Protein AF-A0A5N4EDH6-F1 (afdb_monomer_lite)

Structure (mmCIF, N/CA/C/O backbone):
data_AF-A0A5N4EDH6-F1
#
_entry.id   AF-A0A5N4EDH6-F1
#
loop_
_atom_site.group_PDB
_atom_site.id
_atom_site.type_symbol
_atom_site.label_atom_id
_atom_site.label_alt_id
_atom_site.label_comp_id
_atom_site.label_asym_id
_atom_site.label_entity_id
_atom_site.label_seq_id
_atom_site.pdbx_PDB_ins_code
_atom_site.Cartn_x
_atom_site.Cartn_y
_atom_site.Cartn_z
_atom_site.occupancy
_atom_site.B_iso_or_equiv
_atom_site.auth_seq_id
_atom_site.auth_comp_id
_atom_site.auth_asym_id
_atom_site.auth_atom_id
_atom_site.pdbx_PDB_model_num
ATOM 1 N N . CYS A 1 1 ? -4.132 14.892 3.683 1.00 58.62 1 CYS A N 1
ATOM 2 C CA . CYS A 1 1 ? -3.399 13.666 3.307 1.00 58.62 1 CYS A CA 1
ATOM 3 C C . CYS A 1 1 ? -1.931 14.046 3.107 1.00 58.62 1 CYS A C 1
ATOM 5 O O . CYS A 1 1 ? -1.681 14.921 2.288 1.00 58.62 1 CYS A O 1
ATOM 7 N N . LYS A 1 2 ? -0.986 13.518 3.903 1.00 64.44 2 LYS A N 1
ATOM 8 C CA . LYS A 1 2 ? 0.452 13.768 3.681 1.00 64.44 2 LYS A CA 1
ATOM 9 C C . LYS A 1 2 ? 0.927 12.841 2.566 1.00 64.44 2 LYS A C 1
ATOM 11 O O . LYS A 1 2 ? 0.653 11.643 2.619 1.00 64.44 2 LYS A O 1
ATOM 16 N N . HIS A 1 3 ? 1.600 13.399 1.571 1.00 78.19 3 HIS A N 1
ATOM 17 C CA . HIS A 1 3 ? 2.084 12.668 0.412 1.00 78.19 3 HIS A CA 1
ATOM 18 C C . HIS A 1 3 ? 3.535 13.061 0.154 1.00 78.19 3 HIS A C 1
ATOM 20 O O . HIS A 1 3 ? 3.845 14.247 0.068 1.00 78.19 3 HIS A O 1
ATOM 26 N N . PHE A 1 4 ? 4.402 12.060 0.055 1.00 86.69 4 PHE A N 1
ATOM 27 C CA . PHE A 1 4 ? 5.791 12.221 -0.330 1.00 86.69 4 PHE A CA 1
ATOM 28 C C . PHE A 1 4 ? 6.027 11.517 -1.663 1.00 86.69 4 PHE A C 1
ATOM 30 O O . PHE A 1 4 ? 5.525 10.410 -1.884 1.00 86.69 4 PHE A O 1
ATOM 37 N N . LEU A 1 5 ? 6.775 12.176 -2.539 1.00 90.88 5 LEU A N 1
ATOM 38 C CA . LEU A 1 5 ? 7.172 11.682 -3.847 1.00 90.88 5 LEU A CA 1
ATOM 39 C C . LEU A 1 5 ? 8.661 11.974 -4.007 1.00 90.88 5 LEU A C 1
ATOM 41 O O . LEU A 1 5 ? 9.087 13.112 -3.814 1.00 90.88 5 LEU A O 1
ATOM 45 N N . PHE A 1 6 ? 9.431 10.952 -4.349 1.00 91.38 6 PHE A N 1
ATOM 46 C CA . PHE A 1 6 ? 10.866 11.039 -4.553 1.00 91.38 6 PHE A CA 1
ATOM 47 C C . PHE A 1 6 ? 11.220 10.317 -5.849 1.00 91.38 6 PHE A C 1
ATOM 49 O O . PHE A 1 6 ? 10.752 9.208 -6.093 1.00 91.38 6 PHE A O 1
ATOM 56 N N . LEU A 1 7 ? 12.046 10.949 -6.675 1.00 92.62 7 LEU A N 1
ATOM 57 C CA . LEU A 1 7 ? 12.650 10.319 -7.841 1.00 92.62 7 LEU A CA 1
ATOM 58 C C . LEU A 1 7 ? 14.093 9.973 -7.486 1.00 92.62 7 LEU A C 1
ATOM 60 O O . LEU A 1 7 ? 14.871 10.867 -7.149 1.00 92.62 7 LEU A O 1
ATOM 64 N N . ASP A 1 8 ? 14.449 8.699 -7.575 1.00 90.81 8 ASP A N 1
ATOM 65 C CA . ASP A 1 8 ? 15.847 8.298 -7.539 1.00 90.81 8 ASP A CA 1
ATOM 66 C C . ASP A 1 8 ? 16.478 8.597 -8.902 1.00 90.81 8 ASP A C 1
ATOM 68 O O . ASP A 1 8 ? 16.165 7.966 -9.908 1.00 90.81 8 ASP A O 1
ATOM 72 N N . VAL A 1 9 ? 17.365 9.590 -8.939 1.00 89.31 9 VAL A N 1
ATOM 73 C CA . VAL A 1 9 ? 18.017 10.049 -10.175 1.00 89.31 9 VAL A CA 1
ATOM 74 C C . VAL A 1 9 ? 18.980 8.995 -10.737 1.00 89.31 9 VAL A C 1
ATOM 76 O O . VAL A 1 9 ? 19.247 8.998 -11.935 1.00 89.31 9 VAL A O 1
ATOM 79 N N . SER A 1 10 ? 19.488 8.083 -9.902 1.00 90.94 10 SER A N 1
ATOM 80 C CA . SER A 1 10 ? 20.436 7.049 -10.329 1.00 90.94 10 SER A CA 1
ATOM 81 C C . SER A 1 10 ? 19.756 5.864 -11.015 1.00 90.94 10 SER A C 1
ATOM 83 O O . SER A 1 10 ? 20.278 5.342 -11.998 1.00 90.94 10 SER A O 1
ATOM 85 N N . THR A 1 11 ? 18.580 5.464 -10.528 1.00 92.19 11 THR A N 1
ATOM 86 C CA . THR A 1 11 ? 17.834 4.300 -11.035 1.00 92.19 11 THR A CA 1
ATOM 87 C C . THR A 1 11 ? 16.621 4.680 -11.885 1.00 92.19 11 THR A C 1
ATOM 89 O O . THR A 1 11 ? 16.085 3.843 -12.604 1.00 92.19 11 THR A O 1
ATOM 92 N N . GLY A 1 12 ? 16.157 5.930 -11.810 1.00 94.00 12 GLY A N 1
ATOM 93 C CA . GLY A 1 12 ? 14.907 6.378 -12.425 1.00 94.00 12 GLY A CA 1
ATOM 94 C C . GLY A 1 12 ? 13.646 5.875 -11.712 1.00 94.00 12 GLY A C 1
ATOM 95 O O . GLY A 1 12 ? 12.540 6.106 -12.205 1.00 94.00 12 GLY A O 1
ATOM 96 N N . ILE A 1 13 ? 13.785 5.197 -10.567 1.00 96.56 13 ILE A N 1
ATOM 97 C CA . ILE A 1 13 ? 12.657 4.672 -9.795 1.00 96.56 13 ILE A CA 1
ATOM 98 C C . ILE A 1 13 ? 11.929 5.824 -9.101 1.00 96.56 13 ILE A C 1
ATOM 100 O O . ILE A 1 13 ? 12.524 6.656 -8.411 1.00 96.56 13 ILE A O 1
ATOM 104 N N . ILE A 1 14 ? 10.608 5.846 -9.254 1.00 97.31 14 ILE A N 1
ATOM 105 C CA . ILE A 1 14 ? 9.723 6.792 -8.583 1.00 97.31 14 ILE A CA 1
ATOM 106 C C . ILE A 1 14 ? 9.212 6.132 -7.307 1.00 97.31 14 ILE A C 1
ATOM 108 O O . ILE A 1 14 ? 8.414 5.196 -7.351 1.00 97.31 14 ILE A O 1
ATOM 112 N N . TYR A 1 15 ? 9.650 6.645 -6.164 1.00 96.88 15 TYR A N 1
ATOM 113 C CA . TYR A 1 15 ? 9.161 6.244 -4.855 1.00 96.88 15 TYR A CA 1
ATOM 114 C C . TYR A 1 15 ? 8.063 7.192 -4.372 1.00 96.88 15 TYR A C 1
ATOM 116 O O . TYR A 1 15 ? 8.199 8.418 -4.399 1.00 96.88 15 TYR A O 1
ATOM 124 N N . ARG A 1 16 ? 6.964 6.626 -3.881 1.00 96.50 16 ARG A N 1
ATOM 125 C CA . ARG A 1 16 ? 5.842 7.370 -3.309 1.00 96.50 16 ARG A CA 1
ATOM 126 C C . ARG A 1 16 ? 5.445 6.777 -1.970 1.00 96.50 16 ARG A C 1
ATOM 128 O O . ARG A 1 16 ? 5.220 5.579 -1.870 1.00 96.50 16 ARG A O 1
ATOM 135 N N . LYS A 1 17 ? 5.241 7.653 -0.986 1.00 96.69 17 LYS A N 1
ATOM 136 C CA . LYS A 1 17 ? 4.679 7.325 0.328 1.00 96.69 17 LYS A CA 1
ATOM 137 C C . LYS A 1 17 ? 3.449 8.180 0.613 1.00 96.69 17 LYS A C 1
ATOM 139 O O . LYS A 1 17 ? 3.442 9.387 0.333 1.00 96.69 17 LYS A O 1
ATOM 144 N N . ARG A 1 18 ? 2.383 7.586 1.148 1.00 96.12 18 ARG A N 1
ATOM 145 C CA . ARG A 1 18 ? 1.152 8.307 1.513 1.00 96.12 18 ARG A CA 1
ATOM 146 C C . ARG A 1 18 ? 0.417 7.661 2.683 1.00 96.12 18 ARG A C 1
ATOM 148 O O . ARG A 1 18 ? 0.591 6.483 2.960 1.00 96.12 18 ARG A O 1
ATOM 155 N N . ILE A 1 19 ? -0.457 8.447 3.313 1.00 96.75 19 ILE A N 1
ATOM 156 C CA . ILE A 1 19 ? -1.430 7.959 4.298 1.00 96.75 19 ILE A CA 1
ATOM 157 C C . ILE A 1 19 ? -2.823 7.969 3.672 1.00 96.75 19 ILE A C 1
ATOM 159 O O . ILE A 1 19 ? -3.384 9.042 3.452 1.00 96.75 19 ILE A O 1
ATOM 163 N N . ALA A 1 20 ? -3.400 6.802 3.407 1.00 94.50 20 ALA A N 1
ATOM 164 C CA . ALA A 1 20 ? -4.796 6.690 3.003 1.00 94.50 20 ALA A CA 1
ATOM 165 C C . ALA A 1 20 ? -5.712 6.738 4.235 1.00 94.50 20 ALA A C 1
ATOM 167 O O . ALA A 1 20 ? -5.411 6.157 5.277 1.00 94.50 20 ALA A O 1
ATOM 168 N N . VAL A 1 21 ? -6.830 7.456 4.109 1.00 95.19 21 VAL A N 1
ATOM 169 C CA . VAL A 1 21 ? -7.872 7.553 5.138 1.00 95.19 21 VAL A CA 1
ATOM 170 C C . VAL A 1 21 ? -9.135 6.935 4.559 1.00 95.19 21 VAL A C 1
ATOM 172 O O . VAL A 1 21 ? -9.697 7.450 3.594 1.00 95.19 21 VAL A O 1
ATOM 175 N N . CYS A 1 22 ? -9.554 5.818 5.135 1.00 93.44 22 CYS A N 1
ATOM 176 C CA . CYS A 1 22 ? -10.694 5.029 4.703 1.00 93.44 22 CYS A CA 1
ATOM 177 C C . CYS A 1 22 ? -11.835 5.179 5.710 1.00 93.44 22 CYS A C 1
ATOM 179 O O . CYS A 1 22 ? -11.614 5.217 6.922 1.00 93.44 22 CYS A O 1
ATOM 181 N N . GLN A 1 23 ? -13.072 5.233 5.222 1.00 94.44 23 GLN A N 1
ATOM 182 C CA . GLN A 1 23 ? -14.235 5.229 6.104 1.00 94.44 23 GLN A CA 1
ATOM 183 C C . GLN A 1 23 ? -14.356 3.881 6.818 1.00 94.44 23 GLN A C 1
ATOM 185 O O . GLN A 1 23 ? -14.223 2.821 6.204 1.00 94.44 23 GLN A O 1
ATOM 190 N N . ASN A 1 24 ? -14.641 3.919 8.118 1.00 93.94 24 ASN A N 1
ATOM 191 C CA . ASN A 1 24 ? -14.914 2.709 8.877 1.00 93.94 24 ASN A CA 1
ATOM 192 C C . ASN A 1 24 ? -16.344 2.218 8.596 1.00 93.94 24 ASN A C 1
ATOM 194 O O . ASN A 1 24 ? -17.311 2.687 9.204 1.00 93.94 24 ASN A O 1
ATOM 198 N N . VAL A 1 25 ? -1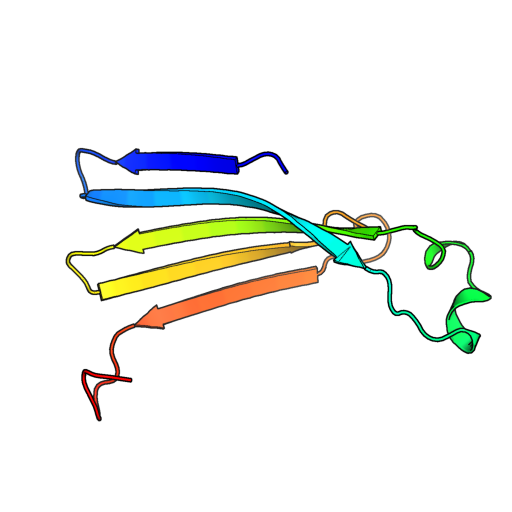6.464 1.248 7.688 1.00 93.31 25 VAL A N 1
ATOM 199 C CA . VAL A 1 25 ? -17.731 0.622 7.269 1.00 93.31 25 VAL A CA 1
ATOM 200 C C . VAL A 1 25 ? -18.086 -0.630 8.080 1.00 93.31 25 VAL A C 1
ATOM 202 O O . VAL A 1 25 ? -18.885 -1.451 7.636 1.00 93.31 25 VAL A O 1
ATOM 205 N N . ILE A 1 26 ? -17.515 -0.798 9.282 1.00 91.94 26 ILE A N 1
ATOM 206 C CA . ILE A 1 26 ? -17.807 -1.962 10.128 1.00 91.94 26 ILE A CA 1
ATOM 207 C C . ILE A 1 26 ? -19.321 -2.066 10.419 1.00 91.94 26 ILE A C 1
ATOM 209 O O . ILE A 1 26 ? -19.928 -1.064 10.835 1.00 91.94 26 ILE A O 1
ATOM 213 N N . PRO A 1 27 ? -19.915 -3.269 10.258 1.00 93.00 27 PRO A N 1
ATOM 214 C CA . PRO A 1 27 ? -21.315 -3.540 10.576 1.00 93.00 27 PRO A CA 1
ATOM 215 C C . PRO A 1 27 ? -21.694 -3.183 12.016 1.00 93.00 27 PRO A C 1
ATOM 217 O O . PRO A 1 27 ? -20.919 -3.392 12.950 1.00 93.00 27 PRO A O 1
ATOM 220 N N . GLU A 1 28 ? -22.927 -2.719 12.222 1.00 90.88 28 GLU A N 1
ATOM 221 C CA . GLU A 1 28 ? -23.410 -2.254 13.530 1.00 90.88 28 GLU A CA 1
ATOM 222 C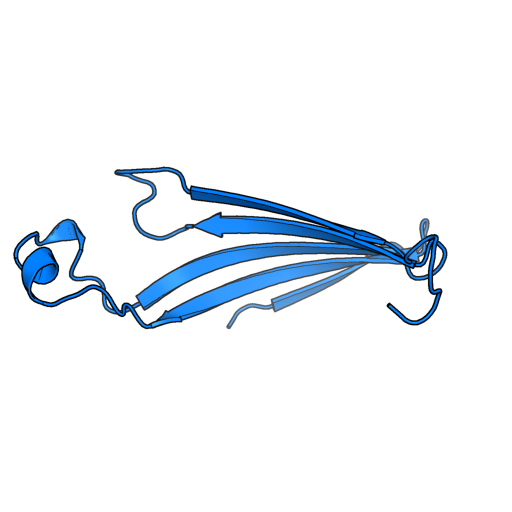 C . GLU A 1 28 ? -23.318 -3.322 14.631 1.00 90.88 28 GLU A C 1
ATOM 224 O O . GLU A 1 28 ? -22.931 -3.019 15.760 1.00 90.88 28 GLU A O 1
ATOM 229 N N . VAL A 1 29 ? -23.569 -4.592 14.297 1.00 94.19 29 VAL A N 1
ATOM 230 C CA . VAL A 1 29 ? -23.448 -5.709 15.248 1.00 94.19 29 VAL A CA 1
ATOM 231 C C . VAL A 1 29 ? -22.049 -5.801 15.871 1.00 94.19 29 VAL A C 1
ATOM 233 O O . VAL A 1 29 ? -21.926 -6.065 17.067 1.00 94.19 29 VAL A O 1
ATOM 236 N N . LEU A 1 30 ? -21.001 -5.505 15.094 1.00 92.06 30 LEU A N 1
ATOM 237 C CA . LEU A 1 30 ? -19.611 -5.510 15.551 1.00 92.06 30 LEU A CA 1
ATOM 238 C C . LEU A 1 30 ? -19.234 -4.211 16.272 1.00 92.06 30 LEU A C 1
ATOM 240 O O . LEU A 1 30 ? -18.349 -4.219 17.127 1.00 92.06 30 LEU A O 1
ATOM 244 N N . ARG A 1 31 ? -19.945 -3.103 16.018 1.00 90.75 31 ARG A N 1
ATOM 245 C CA . ARG A 1 31 ? -19.714 -1.828 16.718 1.00 90.75 31 ARG A CA 1
ATOM 246 C C . ARG A 1 31 ? -19.988 -1.912 18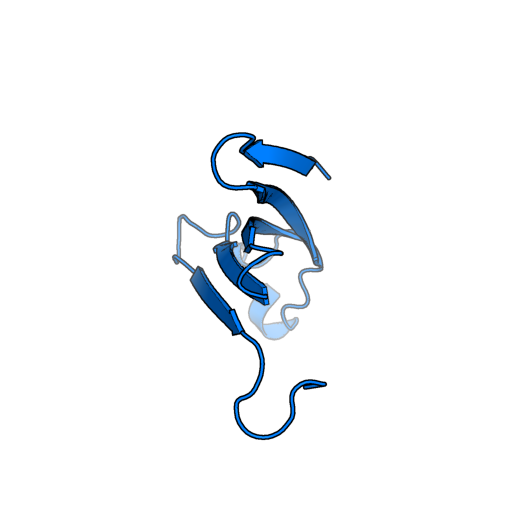.212 1.00 90.75 31 ARG A C 1
ATOM 248 O O . ARG A 1 31 ? -19.575 -1.011 18.920 1.00 90.75 31 ARG A O 1
ATOM 255 N N . LYS A 1 32 ? -20.620 -2.966 18.735 1.00 92.50 32 LYS A N 1
ATOM 256 C CA . LYS A 1 32 ? -20.723 -3.188 20.190 1.00 92.50 32 LYS A CA 1
ATOM 257 C C . LYS A 1 32 ? -19.348 -3.289 20.863 1.00 92.50 32 LYS A C 1
ATOM 259 O O . LYS A 1 32 ? -19.215 -2.919 22.027 1.00 92.50 32 LYS A O 1
ATOM 264 N N . VAL A 1 33 ? -18.322 -3.721 20.129 1.00 91.56 33 VAL A N 1
ATOM 265 C CA . VAL A 1 33 ? -16.943 -3.770 20.617 1.00 91.56 33 VAL A CA 1
ATOM 266 C C . VAL A 1 33 ? -16.303 -2.387 20.470 1.00 91.56 33 VAL A C 1
ATOM 268 O O . VAL A 1 33 ? -16.064 -1.915 19.361 1.00 91.56 33 VAL A O 1
ATOM 271 N N . ASN A 1 34 ? -16.006 -1.727 21.594 1.00 89.69 34 ASN A N 1
ATOM 272 C CA . ASN A 1 34 ? -15.531 -0.335 21.600 1.00 89.69 34 ASN A CA 1
ATOM 273 C C . ASN A 1 34 ? -14.244 -0.110 20.790 1.00 89.69 34 ASN A C 1
ATOM 275 O O . ASN A 1 34 ? -14.097 0.951 20.194 1.00 89.69 34 ASN A O 1
ATOM 279 N N . ILE A 1 35 ? -13.353 -1.104 20.698 1.00 91.00 35 ILE A N 1
ATOM 280 C CA . ILE A 1 35 ? -12.111 -0.994 19.911 1.00 91.00 35 ILE A CA 1
ATOM 281 C C . ILE A 1 35 ? -12.384 -0.776 18.414 1.00 91.00 35 ILE A C 1
ATOM 283 O O . ILE A 1 35 ? -11.581 -0.153 17.727 1.00 91.00 35 ILE A O 1
ATOM 287 N N . LEU A 1 36 ? -13.531 -1.245 17.908 1.00 90.25 36 LEU A N 1
ATOM 288 C CA . LEU A 1 36 ? -13.928 -1.119 16.504 1.00 90.25 36 LEU A CA 1
ATOM 289 C C . LEU A 1 36 ? -14.621 0.222 16.204 1.00 90.25 36 LEU A C 1
ATOM 291 O O . LEU A 1 36 ? -14.866 0.541 15.040 1.00 90.25 36 LEU A O 1
ATOM 295 N N . LYS A 1 37 ? -14.918 1.033 17.231 1.00 90.38 37 LYS A N 1
ATOM 296 C CA . LYS A 1 37 ? -15.559 2.354 17.110 1.00 90.38 37 LYS A CA 1
ATOM 297 C C . LYS A 1 37 ? -14.535 3.467 16.863 1.00 90.38 37 LYS A C 1
ATOM 299 O O . LYS A 1 37 ? -14.416 4.407 17.643 1.00 90.38 37 LYS A O 1
ATOM 304 N N . VAL A 1 38 ? -13.804 3.368 15.763 1.00 91.75 38 VAL A N 1
ATOM 305 C CA . VAL A 1 38 ? -12.903 4.432 15.290 1.00 91.75 38 VAL A CA 1
ATOM 306 C C . VAL A 1 38 ? -13.553 5.203 14.135 1.00 91.75 38 VAL A C 1
ATOM 308 O O . VAL A 1 38 ? -14.304 4.593 13.367 1.00 91.75 38 VAL A O 1
ATOM 311 N N . PRO A 1 39 ? -13.308 6.519 13.998 1.00 90.88 39 PRO A N 1
ATOM 312 C CA . PRO A 1 39 ? -13.933 7.336 12.953 1.00 90.88 39 PRO A CA 1
ATOM 313 C C . PRO A 1 39 ? -13.460 6.952 11.543 1.00 90.88 39 PRO A C 1
ATOM 315 O O . PRO A 1 39 ? -14.262 6.878 10.613 1.00 90.88 39 PRO A O 1
ATOM 318 N N . ASP A 1 40 ? -12.171 6.652 11.404 1.00 94.50 40 ASP A N 1
ATOM 319 C CA . ASP A 1 40 ? -11.518 6.302 10.150 1.00 94.50 40 ASP A CA 1
ATOM 320 C C . ASP A 1 40 ? -10.453 5.219 10.353 1.00 94.50 40 ASP A C 1
ATOM 322 O O . ASP A 1 40 ? -9.873 5.063 11.433 1.00 94.50 40 ASP A O 1
ATOM 326 N N . ILE A 1 41 ? -10.212 4.453 9.292 1.00 94.44 41 ILE A N 1
ATOM 327 C CA . ILE A 1 41 ? -9.125 3.482 9.198 1.00 94.44 41 ILE A CA 1
ATOM 328 C C . ILE A 1 41 ? -8.004 4.138 8.399 1.00 94.44 41 ILE A C 1
ATOM 330 O O . ILE A 1 41 ? -8.225 4.614 7.286 1.00 94.44 41 ILE A O 1
ATOM 334 N N . ARG A 1 42 ? -6.797 4.171 8.961 1.00 95.62 42 ARG A N 1
ATOM 335 C CA . ARG A 1 42 ? -5.622 4.758 8.319 1.00 95.62 42 ARG A CA 1
ATOM 336 C C . ARG A 1 42 ? -4.696 3.662 7.838 1.00 95.62 42 ARG A C 1
ATOM 338 O O . ARG A 1 42 ?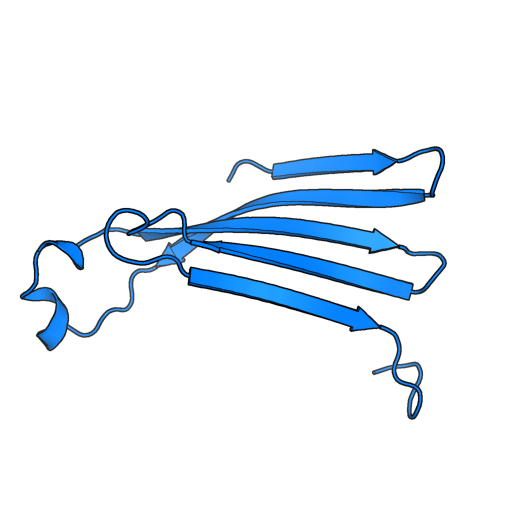 -4.374 2.748 8.596 1.00 95.62 42 ARG A O 1
ATOM 345 N N . LEU A 1 43 ? -4.244 3.793 6.602 1.00 96.12 43 LEU A N 1
ATOM 346 C CA . LEU A 1 43 ? -3.262 2.913 5.983 1.00 96.12 43 LEU A CA 1
ATOM 347 C C . LEU A 1 43 ? -2.062 3.758 5.564 1.00 96.12 43 LEU A C 1
ATOM 349 O O . LEU A 1 43 ? -2.237 4.858 5.040 1.00 96.12 43 LEU A O 1
ATOM 353 N N . GLU A 1 44 ? -0.857 3.256 5.784 1.00 97.25 44 GLU A N 1
ATOM 354 C CA . GLU A 1 44 ? 0.335 3.775 5.123 1.00 97.25 44 GLU A CA 1
ATOM 355 C C . GLU A 1 44 ? 0.610 2.925 3.889 1.00 97.25 44 GLU A C 1
ATOM 357 O O . GLU A 1 44 ? 0.613 1.698 3.973 1.00 97.25 44 GLU A O 1
ATOM 362 N N . GLU A 1 45 ? 0.824 3.585 2.757 1.0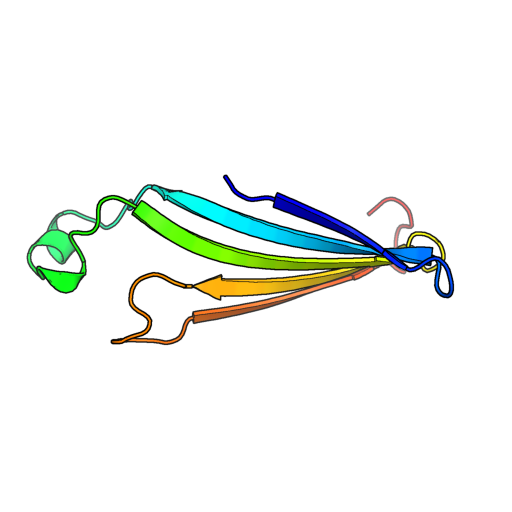0 97.56 45 GLU A N 1
ATOM 363 C CA . GLU A 1 45 ? 1.143 2.944 1.487 1.00 97.56 45 GLU A CA 1
ATOM 364 C C . GLU A 1 45 ? 2.457 3.505 0.948 1.00 97.56 45 GLU A C 1
ATOM 366 O O . GLU A 1 45 ? 2.652 4.726 0.870 1.00 97.56 45 GLU A O 1
ATOM 371 N N . GLU A 1 46 ? 3.338 2.594 0.562 1.00 97.75 46 GLU A N 1
ATOM 372 C CA . GLU A 1 46 ? 4.592 2.841 -0.127 1.00 97.75 46 GLU A CA 1
ATOM 373 C C . GLU A 1 46 ? 4.544 2.176 -1.499 1.00 97.75 46 GLU A C 1
ATOM 375 O O . GLU A 1 46 ? 4.046 1.063 -1.647 1.00 97.75 46 GLU A O 1
ATOM 380 N N . SER A 1 47 ? 5.055 2.859 -2.516 1.00 97.44 47 SER A N 1
ATOM 381 C CA . SER A 1 47 ? 5.109 2.339 -3.879 1.00 97.44 47 SER A CA 1
ATOM 382 C C . SER A 1 47 ? 6.424 2.707 -4.545 1.00 97.44 47 SER A C 1
ATOM 384 O O . SER A 1 47 ? 6.944 3.805 -4.340 1.00 97.44 47 SER A O 1
ATOM 386 N N . TRP A 1 48 ? 6.939 1.781 -5.344 1.00 97.81 48 TRP A N 1
ATOM 387 C CA . TRP A 1 48 ? 8.133 1.933 -6.165 1.00 97.81 48 TRP A CA 1
ATOM 388 C C . TRP A 1 48 ? 7.734 1.619 -7.597 1.00 97.81 48 TRP A C 1
ATOM 390 O O . TRP A 1 48 ? 7.438 0.471 -7.916 1.00 97.81 48 TRP A O 1
ATOM 400 N N . LEU A 1 49 ? 7.676 2.644 -8.439 1.00 97.56 49 LEU A N 1
ATOM 401 C CA . LEU A 1 49 ? 7.385 2.523 -9.861 1.00 97.56 49 LEU A CA 1
ATOM 402 C 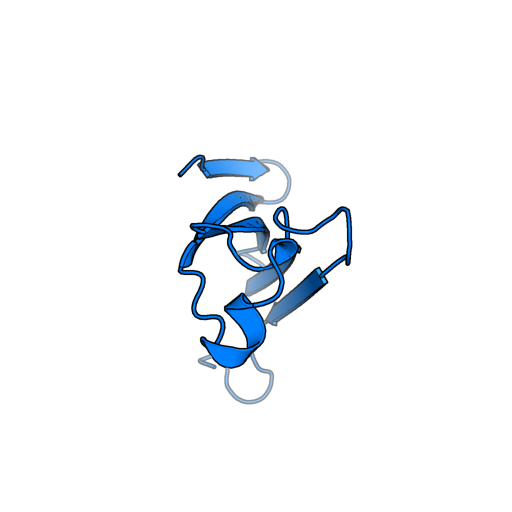C . LEU A 1 49 ? 8.699 2.589 -10.634 1.00 97.56 49 LEU A C 1
ATOM 404 O O . LEU A 1 49 ? 9.413 3.586 -10.531 1.00 97.56 49 LEU A O 1
ATOM 408 N N . ASN A 1 50 ? 8.984 1.561 -11.429 1.00 96.62 50 ASN A N 1
ATOM 409 C CA . ASN A 1 50 ? 10.055 1.571 -12.414 1.00 96.62 50 ASN A CA 1
ATOM 410 C C . ASN A 1 50 ? 9.445 1.745 -13.818 1.00 96.62 50 ASN A C 1
ATOM 412 O O . ASN A 1 50 ? 8.919 0.781 -14.382 1.00 96.62 50 ASN A O 1
ATOM 416 N N . PRO A 1 51 ? 9.502 2.953 -14.412 1.00 93.56 51 PRO A N 1
ATOM 417 C CA . PRO A 1 51 ? 8.959 3.185 -15.747 1.00 93.56 51 PRO A CA 1
ATOM 418 C C . PRO A 1 51 ? 9.716 2.435 -16.849 1.00 93.56 51 PRO A C 1
ATOM 420 O O . PRO A 1 51 ? 9.114 2.103 -17.866 1.00 93.56 51 PRO A O 1
ATOM 423 N N . GLN A 1 52 ? 11.015 2.166 -16.659 1.00 92.62 52 GLN A N 1
ATOM 424 C CA . GLN A 1 52 ? 11.846 1.489 -17.659 1.00 92.62 52 GLN A CA 1
ATOM 425 C C . GLN A 1 52 ? 11.494 0.002 -17.757 1.00 92.62 52 GLN A C 1
ATOM 427 O O . GLN A 1 52 ? 11.314 -0.519 -18.853 1.00 92.62 52 GLN A O 1
ATOM 432 N N . GLU A 1 53 ? 11.335 -0.663 -16.613 1.00 93.31 53 GLU A N 1
ATOM 433 C CA . GLU A 1 53 ? 10.947 -2.081 -16.543 1.00 93.31 53 GLU A CA 1
ATOM 434 C C . GLU A 1 53 ? 9.426 -2.299 -16.530 1.00 93.31 53 GLU A C 1
ATOM 436 O O . GLU A 1 53 ? 8.966 -3.438 -16.457 1.00 93.31 53 GLU A O 1
ATOM 441 N N . ARG A 1 54 ? 8.639 -1.214 -16.574 1.00 93.25 54 ARG A N 1
ATOM 442 C CA . ARG A 1 54 ? 7.166 -1.226 -16.558 1.00 93.25 54 ARG A CA 1
ATOM 443 C C . ARG A 1 54 ? 6.595 -2.075 -15.420 1.00 93.25 54 ARG A C 1
ATOM 445 O O . ARG A 1 54 ? 5.639 -2.831 -15.599 1.00 93.25 54 ARG A O 1
ATOM 452 N N . ASN A 1 55 ? 7.183 -1.933 -14.237 1.00 95.56 55 ASN A N 1
ATOM 453 C CA . ASN A 1 55 ? 6.738 -2.629 -13.041 1.00 95.56 55 ASN A CA 1
ATOM 454 C C . ASN A 1 55 ? 6.515 -1.663 -11.876 1.00 95.56 55 ASN A C 1
ATOM 456 O O . ASN A 1 55 ? 7.041 -0.547 -11.834 1.00 95.56 55 ASN A O 1
ATOM 460 N N . MET A 1 56 ? 5.683 -2.093 -10.938 1.00 97.50 56 MET A N 1
ATOM 461 C CA . MET A 1 56 ? 5.413 -1.364 -9.713 1.00 97.50 56 MET A CA 1
ATOM 462 C C . MET A 1 56 ? 5.300 -2.340 -8.552 1.00 97.50 56 MET A C 1
ATOM 464 O O . MET A 1 56 ? 4.514 -3.282 -8.607 1.00 97.50 56 MET A O 1
ATOM 468 N N . ALA A 1 57 ? 6.038 -2.084 -7.480 1.00 98.12 57 ALA A N 1
ATOM 469 C CA . ALA A 1 57 ? 5.814 -2.730 -6.195 1.00 98.12 57 ALA A CA 1
ATOM 470 C C . ALA A 1 57 ? 5.023 -1.783 -5.293 1.00 98.12 57 ALA A C 1
ATOM 472 O O . ALA A 1 57 ? 5.328 -0.591 -5.231 1.00 98.12 57 ALA A O 1
ATOM 473 N N . ILE A 1 58 ? 4.027 -2.308 -4.586 1.00 98.00 58 ILE A N 1
ATOM 474 C CA . ILE A 1 58 ? 3.243 -1.575 -3.593 1.00 98.00 58 ILE A CA 1
ATOM 475 C C . ILE A 1 58 ? 3.268 -2.358 -2.288 1.00 98.00 58 ILE A C 1
ATOM 477 O O . ILE A 1 58 ? 3.152 -3.585 -2.276 1.00 98.00 58 ILE A O 1
ATOM 481 N N . ARG A 1 59 ? 3.427 -1.634 -1.185 1.00 98.19 59 ARG A N 1
ATOM 482 C CA . ARG A 1 59 ? 3.311 -2.156 0.169 1.00 98.19 59 ARG A CA 1
ATOM 483 C C . ARG A 1 59 ? 2.382 -1.275 0.970 1.00 98.19 59 ARG A C 1
ATOM 485 O O . ARG A 1 59 ? 2.583 -0.066 1.053 1.00 98.19 59 ARG A O 1
ATOM 492 N N . SER A 1 60 ? 1.424 -1.907 1.621 1.00 97.25 60 SER A N 1
ATOM 493 C CA . SER A 1 60 ? 0.440 -1.244 2.457 1.00 97.25 60 SER A CA 1
ATOM 494 C C . SER A 1 60 ? 0.466 -1.860 3.844 1.00 97.25 60 SER A C 1
ATOM 496 O O . SER A 1 60 ? 0.587 -3.077 4.000 1.00 97.25 60 SER A O 1
ATOM 498 N N . HIS A 1 61 ? 0.306 -1.044 4.879 1.00 96.38 61 HIS A N 1
ATOM 499 C CA . HIS A 1 61 ? 0.027 -1.559 6.212 1.00 96.38 61 HIS A CA 1
ATOM 500 C C . HIS A 1 61 ? -0.961 -0.684 6.967 1.00 96.38 61 HIS A C 1
ATOM 502 O O . HIS A 1 61 ? -1.011 0.539 6.819 1.00 96.38 61 HIS A O 1
ATOM 508 N N . CYS A 1 62 ? -1.770 -1.338 7.794 1.00 95.88 62 CYS A N 1
ATOM 509 C CA . CYS A 1 62 ? -2.751 -0.653 8.611 1.00 95.88 62 CYS A CA 1
ATOM 510 C C . CYS A 1 62 ? -2.076 0.033 9.796 1.00 95.88 62 CYS A C 1
ATOM 512 O O . CYS A 1 62 ? -1.326 -0.595 10.539 1.00 95.88 62 CYS A O 1
ATOM 514 N N . LEU A 1 63 ? -2.358 1.324 9.966 1.00 95.44 63 LEU A N 1
ATOM 515 C CA . LEU A 1 63 ? -1.911 2.128 11.104 1.00 95.44 63 LEU A CA 1
ATOM 516 C C . LEU A 1 63 ? -2.940 2.129 12.234 1.00 95.44 63 LEU A C 1
ATOM 518 O O . LEU A 1 63 ? -2.589 2.282 13.404 1.00 95.44 63 LEU A O 1
ATOM 522 N N . THR A 1 64 ? -4.216 1.954 11.894 1.00 94.38 64 THR A N 1
ATOM 523 C CA . THR A 1 64 ? -5.283 1.744 12.875 1.00 94.38 64 THR A CA 1
ATOM 524 C C . THR A 1 64 ? -5.209 0.313 13.424 1.00 94.38 64 THR A C 1
ATOM 526 O O . THR A 1 64 ? -4.849 -0.613 12.706 1.00 94.38 64 THR A O 1
ATOM 529 N N . TRP A 1 65 ? -5.545 0.118 14.703 1.00 90.75 65 TRP A N 1
ATOM 530 C CA . TRP A 1 65 ? -5.599 -1.197 15.374 1.00 90.75 65 TRP A CA 1
ATOM 531 C C . TRP A 1 65 ? -4.296 -2.008 15.434 1.00 90.75 65 TRP A C 1
ATOM 533 O O . TRP A 1 65 ? -4.338 -3.184 15.791 1.00 90.75 65 TRP A O 1
ATOM 543 N N . THR A 1 66 ? -3.138 -1.387 15.205 1.00 91.62 66 THR A N 1
ATOM 544 C CA . THR A 1 66 ? -1.814 -2.039 15.299 1.00 91.62 66 THR A CA 1
ATOM 545 C C . THR A 1 66 ? -1.524 -2.667 16.664 1.00 91.62 66 THR A C 1
ATOM 547 O O . THR A 1 66 ? -0.734 -3.601 16.749 1.00 91.62 66 THR A O 1
ATOM 550 N N . GLN A 1 67 ? -2.185 -2.193 17.726 1.00 88.50 67 GLN A N 1
ATOM 551 C CA . GLN A 1 67 ? -2.114 -2.774 19.073 1.00 88.50 67 GLN A CA 1
ATOM 552 C C . GLN A 1 67 ? -2.852 -4.118 19.213 1.00 88.50 67 GLN A C 1
ATOM 554 O O . GLN A 1 67 ? -2.620 -4.833 20.182 1.00 88.50 67 GLN A O 1
ATOM 559 N N . TYR A 1 68 ? -3.744 -4.453 18.276 1.00 89.62 68 TYR A N 1
ATOM 560 C CA . TYR A 1 68 ? -4.583 -5.656 18.323 1.00 89.62 68 TYR A CA 1
ATOM 561 C C . TYR A 1 68 ? -4.234 -6.649 17.216 1.00 89.62 68 TYR A C 1
ATOM 563 O O . TYR A 1 68 ? -4.202 -7.852 17.457 1.00 89.62 68 TYR A O 1
ATOM 571 N N . ALA A 1 69 ? -3.985 -6.156 16.002 1.00 91.00 69 ALA A N 1
ATOM 572 C CA . ALA A 1 69 ? -3.620 -6.976 14.859 1.00 91.00 69 ALA A CA 1
ATOM 573 C C . ALA A 1 69 ? -2.721 -6.194 13.899 1.00 91.00 69 ALA A C 1
ATOM 575 O O . ALA A 1 69 ? -2.861 -4.982 13.730 1.00 91.00 69 ALA A O 1
ATOM 576 N N . SER A 1 70 ? -1.821 -6.909 13.226 1.00 93.12 70 SER A N 1
ATOM 577 C CA . SER A 1 70 ? -1.073 -6.366 12.096 1.00 93.12 70 SER A CA 1
ATOM 578 C C . SER A 1 70 ? -1.731 -6.825 10.803 1.00 93.12 70 SER A C 1
ATOM 580 O O . SER A 1 70 ? -1.905 -8.021 10.586 1.00 93.12 70 SER A O 1
ATOM 582 N N . MET A 1 71 ? -2.089 -5.868 9.950 1.00 95.06 71 MET A N 1
ATOM 583 C CA . MET A 1 71 ? -2.562 -6.128 8.596 1.00 95.06 71 MET A CA 1
ATOM 584 C C . MET A 1 71 ? -1.598 -5.466 7.621 1.00 95.06 71 MET A C 1
ATOM 586 O O . MET A 1 71 ? -1.324 -4.266 7.734 1.00 95.06 71 MET A O 1
ATOM 590 N N . LYS A 1 72 ? -1.080 -6.265 6.691 1.00 96.12 72 LYS A N 1
ATOM 591 C CA . LYS A 1 72 ? -0.134 -5.856 5.658 1.00 96.12 72 LYS A CA 1
ATOM 592 C C . LYS A 1 72 ? -0.552 -6.463 4.330 1.00 96.12 72 LYS A C 1
ATOM 594 O O . LYS A 1 72 ? -1.097 -7.564 4.304 1.00 96.12 72 LYS A O 1
ATOM 599 N N . GLU A 1 73 ? -0.275 -5.748 3.259 1.00 97.31 73 GLU A N 1
ATOM 600 C CA . GLU A 1 73 ? -0.520 -6.178 1.890 1.00 97.31 73 GLU A CA 1
ATOM 601 C C . GLU A 1 73 ? 0.696 -5.796 1.049 1.00 97.31 73 GLU A C 1
ATOM 603 O O . GLU A 1 73 ? 1.244 -4.703 1.195 1.00 97.31 73 GLU A O 1
ATOM 608 N N . GLU A 1 74 ? 1.158 -6.730 0.224 1.00 98.06 74 GLU A N 1
ATOM 609 C CA . GLU A 1 74 ? 2.244 -6.512 -0.724 1.00 98.06 74 GLU A CA 1
ATOM 610 C C . GLU A 1 74 ? 1.784 -6.998 -2.092 1.00 98.06 74 GLU A C 1
ATOM 612 O O . GLU A 1 74 ? 1.313 -8.130 -2.225 1.00 98.06 74 GLU A O 1
ATOM 617 N N . SER A 1 75 ? 1.946 -6.145 -3.096 1.00 97.75 75 SER A N 1
ATOM 618 C CA . SER A 1 75 ? 1.514 -6.407 -4.464 1.00 97.75 75 SER A CA 1
ATOM 619 C C . SER A 1 75 ? 2.598 -5.980 -5.447 1.00 97.75 75 SER A C 1
ATOM 621 O O . SER A 1 75 ? 3.286 -4.978 -5.241 1.00 97.75 75 SER A O 1
ATOM 623 N N . VAL A 1 76 ? 2.742 -6.737 -6.535 1.00 97.50 76 VAL A N 1
ATOM 624 C CA . VAL A 1 76 ? 3.646 -6.411 -7.643 1.00 97.50 76 VAL A CA 1
ATOM 625 C C . VAL A 1 76 ? 2.853 -6.426 -8.940 1.00 97.50 76 VAL A C 1
ATOM 627 O O . VAL A 1 76 ? 2.271 -7.442 -9.314 1.00 97.50 76 VAL A O 1
ATOM 630 N N . PHE A 1 77 ? 2.867 -5.295 -9.631 1.00 96.00 77 PHE A N 1
ATOM 631 C CA . PHE A 1 77 ? 2.283 -5.107 -10.948 1.00 96.00 77 PHE A CA 1
ATOM 632 C C . PHE A 1 77 ? 3.403 -5.125 -11.981 1.00 96.00 77 PHE A C 1
ATOM 634 O O . PHE A 1 77 ? 4.442 -4.492 -11.797 1.00 96.00 77 PHE A O 1
ATOM 641 N N . ARG A 1 78 ? 3.195 -5.866 -13.061 1.00 95.00 78 ARG A N 1
ATOM 642 C CA . ARG A 1 78 ? 4.115 -5.991 -14.192 1.00 95.00 78 ARG A CA 1
ATOM 643 C C . ARG A 1 78 ? 3.295 -6.223 -15.447 1.00 95.00 78 ARG A C 1
ATOM 645 O O . ARG A 1 78 ? 2.184 -6.739 -15.350 1.00 95.00 78 ARG A O 1
ATOM 652 N N . GLU A 1 79 ? 3.862 -5.871 -16.588 1.00 93.31 79 GLU A N 1
ATOM 653 C CA . GLU A 1 79 ? 3.248 -6.136 -17.886 1.00 93.31 79 GLU A CA 1
ATOM 654 C C . GLU A 1 79 ? 2.901 -7.626 -18.049 1.00 93.31 79 GLU A C 1
ATOM 656 O O . GLU A 1 79 ? 3.689 -8.510 -17.688 1.00 93.31 79 GLU A O 1
ATOM 661 N N . SER A 1 80 ? 1.701 -7.905 -18.563 1.00 91.94 80 SER A N 1
ATOM 662 C CA . SER A 1 80 ? 1.279 -9.273 -18.849 1.00 91.94 80 SER A CA 1
ATOM 663 C C . SER A 1 80 ? 2.069 -9.870 -20.017 1.00 91.94 80 SER A C 1
ATOM 665 O O . SER A 1 80 ? 2.260 -9.245 -21.059 1.00 91.94 80 SER A O 1
ATOM 667 N N . MET A 1 81 ? 2.472 -11.133 -19.862 1.00 92.56 81 MET A N 1
ATOM 668 C CA . MET A 1 81 ? 3.140 -11.902 -20.919 1.00 92.56 81 MET A CA 1
ATOM 669 C C . MET A 1 81 ? 2.195 -12.252 -22.078 1.00 92.56 81 MET A C 1
ATOM 671 O O . MET A 1 81 ? 2.653 -12.552 -23.177 1.00 92.56 81 MET A O 1
ATOM 675 N N . GLU A 1 82 ? 0.884 -12.252 -21.827 1.00 94.69 82 GLU A N 1
ATOM 676 C CA . GLU A 1 82 ? -0.149 -12.671 -22.782 1.00 94.69 82 GLU A CA 1
ATOM 677 C C . GLU A 1 82 ? -0.699 -11.484 -23.577 1.00 94.69 82 GLU A C 1
ATOM 679 O O . GLU A 1 82 ? -0.988 -11.608 -24.767 1.00 94.69 82 GLU A O 1
ATOM 684 N N . ASN A 1 83 ? -0.832 -10.324 -22.928 1.00 90.94 83 ASN A N 1
ATOM 685 C CA . ASN A 1 83 ? -1.303 -9.099 -23.558 1.00 90.94 83 ASN A CA 1
ATOM 686 C C . ASN A 1 83 ? -0.588 -7.875 -22.957 1.00 90.94 83 ASN A C 1
ATOM 688 O O . ASN A 1 83 ? -0.927 -7.470 -21.849 1.00 90.94 83 ASN A O 1
ATOM 692 N N . PRO A 1 84 ? 0.323 -7.230 -23.704 1.00 87.31 84 PRO A N 1
ATOM 693 C CA . PRO A 1 84 ? 1.058 -6.026 -23.287 1.00 87.31 84 PRO A CA 1
ATOM 694 C C . PRO A 1 84 ? 0.211 -4.829 -22.807 1.00 87.31 84 PRO A C 1
ATOM 696 O O . PRO A 1 84 ? 0.738 -3.888 -22.211 1.00 87.31 84 PRO A O 1
ATOM 699 N N . ASN A 1 85 ? -1.095 -4.823 -23.102 1.00 87.69 85 ASN A N 1
ATOM 700 C CA . ASN A 1 85 ? -2.027 -3.763 -22.708 1.00 87.69 85 ASN A CA 1
ATOM 701 C C . ASN A 1 85 ? -2.835 -4.088 -21.437 1.00 87.69 85 ASN A C 1
ATOM 703 O O . ASN A 1 85 ? -3.723 -3.310 -21.081 1.00 87.69 85 ASN A O 1
ATOM 707 N N . TRP A 1 86 ? -2.586 -5.238 -20.804 1.00 82.56 86 TRP A N 1
ATOM 708 C CA . TRP A 1 86 ? -3.190 -5.647 -19.533 1.00 82.56 86 TRP A CA 1
ATOM 709 C C . TRP A 1 86 ? -2.219 -5.476 -18.366 1.00 82.56 86 TRP A C 1
ATOM 711 O O . TRP A 1 86 ? -1.004 -5.730 -18.551 1.00 82.56 86 TRP A O 1
#

Organism: Camelus dromedarius (NCBI:txid9838)

InterPro domains:
  IPR006797 PRELI/MSF1 domain [PF04707] (11-86)
  IPR006797 PRELI/MSF1 domain [PS50904] (1-86)
  IPR037365 Slowmo/Ups family [PTHR11158] (7-86)

Foldseek 3Di:
DDKDWDQDPVQRKIKIKDKDWAALPDDPVVVVPVLSPDGTWIKIKIKIARPVQRKMKMKIWTPRPVVPDTDIDIDMDGQDPVDNVD

Radius of gyration: 17.11 Å; chains: 1; bounding box: 44×26×45 Å

Secondary structure (DSSP, 8-state):
--EEEEE-TTT--EEEEEEEEEE----TTGGGSGGG--SEEEEEEEEEEETTTTEEEEEEEE-TTTTT---EEEEEEE--SS-TT-

pLDDT: mean 92.83, std 5.99, range [58.62, 98.19]

Sequence (86 aa):
CKHFLFLDVSTGIIYRKRIAVCQNVIPEVLRKVNILKVPDIRLEEESWLNPQERNMAIRSHCLTWTQYASMKEESVFRESMENPNW